Protein AF-A0A1I0WCP1-F1 (afdb_monomer_lite)

pLDDT: mean 73.36, std 27.16, range [32.97, 98.06]

Secondary structure (DSSP, 8-state):
------------------------SS-------------------HHHHHHHHHHHHHHHHHHHHHHHHHHHHTT-HHHHHHHHHHHHHHHHHHHHHHHHHHHH-

Foldseek 3Di:
DDDDDDDDDDDDDDDDDPPDPDDDDDDDPPPPPPCPPPCPPPPQDPLRVLVVVLVVLVVVLVVLLVVLVVCVVVVNPVVSVVSPVVSVVSVVVSVVSVVVNVVVD

Sequence (105 aa):
MCDEENTVGCNHDIEENCASCSDGDGKGGCTHSHLHSNTGGLELTLEQYLQLTYKQNQMIAAKLEKYSDDLTKAGKADVAVHLKNSIMEFEKGNMWLGVALSMLN

Organism: NCBI:txid1120918

Radius of gyration: 22.68 Å; chains: 1; bounding box: 38×58×36 Å

Structure (mmCIF, N/CA/C/O backbone):
data_AF-A0A1I0WCP1-F1
#
_entry.id   AF-A0A1I0WCP1-F1
#
loop_
_atom_site.group_PDB
_atom_site.id
_atom_site.type_symbol
_atom_site.label_atom_id
_atom_site.label_alt_id
_atom_site.label_comp_id
_atom_site.label_asym_id
_atom_site.label_entity_id
_atom_site.label_seq_id
_atom_site.pdbx_PDB_ins_code
_atom_site.Cartn_x
_atom_site.Cartn_y
_atom_site.Cartn_z
_atom_site.occupancy
_atom_site.B_iso_or_equiv
_atom_site.auth_seq_id
_atom_site.auth_comp_id
_atom_site.auth_asym_id
_atom_site.auth_atom_id
_atom_site.pdbx_PDB_model_num
ATOM 1 N N . MET A 1 1 ? 8.820 45.995 8.007 1.00 36.62 1 MET A N 1
ATOM 2 C CA . MET A 1 1 ? 8.341 45.394 9.264 1.00 36.62 1 MET A CA 1
ATOM 3 C C . MET A 1 1 ? 6.836 45.367 9.169 1.00 36.62 1 MET A C 1
ATOM 5 O O . MET A 1 1 ? 6.230 46.428 9.201 1.00 36.62 1 MET A O 1
ATOM 9 N N . CYS A 1 2 ? 6.282 44.189 8.911 1.00 34.03 2 CYS A N 1
ATOM 10 C CA . CYS A 1 2 ? 4.855 43.933 9.035 1.00 34.03 2 CYS A CA 1
ATOM 11 C C . CYS A 1 2 ? 4.762 42.736 9.976 1.00 34.03 2 CYS A C 1
ATOM 13 O O . CYS A 1 2 ? 5.120 41.627 9.580 1.00 34.03 2 CYS A O 1
ATOM 15 N N . ASP A 1 3 ? 4.410 43.027 11.222 1.00 32.97 3 ASP A N 1
ATOM 16 C CA . ASP A 1 3 ? 4.124 42.052 12.263 1.00 32.97 3 ASP A CA 1
ATOM 17 C C . ASP A 1 3 ? 2.652 41.613 12.198 1.00 32.97 3 ASP A C 1
ATOM 19 O O . ASP A 1 3 ? 1.782 42.385 11.798 1.00 32.97 3 ASP A O 1
ATOM 23 N N . GLU A 1 4 ? 2.475 40.349 12.583 1.00 41.25 4 GLU A N 1
ATOM 24 C CA . GLU A 1 4 ? 1.351 39.664 13.240 1.00 41.25 4 GLU A CA 1
ATOM 25 C C . GLU A 1 4 ? -0.120 39.836 12.796 1.00 41.25 4 GLU A C 1
ATOM 27 O O . GLU A 1 4 ? -0.711 40.908 12.812 1.00 41.25 4 GLU A O 1
ATOM 32 N N . GLU A 1 5 ? -0.697 38.652 12.534 1.00 42.28 5 GLU A N 1
ATOM 33 C CA . GLU A 1 5 ? -2.055 38.182 12.846 1.00 42.28 5 GLU A CA 1
ATOM 34 C C . GLU A 1 5 ? -3.269 38.982 12.340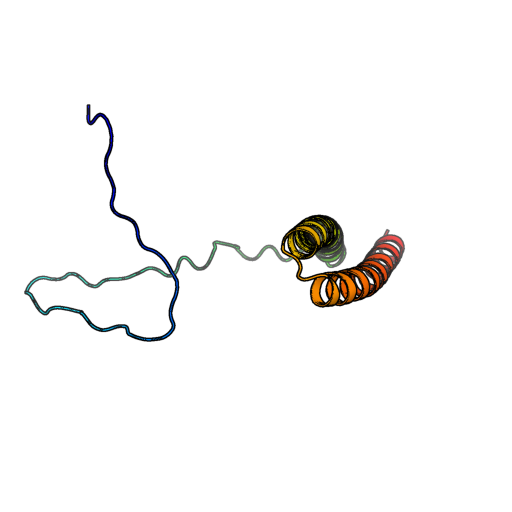 1.00 42.28 5 GLU A C 1
ATOM 36 O O . GLU A 1 5 ? -3.610 40.042 12.850 1.00 42.28 5 GLU A O 1
ATOM 41 N N . ASN A 1 6 ? -4.028 38.385 11.408 1.00 35.94 6 ASN A N 1
ATOM 42 C CA . ASN A 1 6 ? -5.378 37.854 11.673 1.00 35.94 6 ASN A CA 1
ATOM 43 C C . ASN A 1 6 ? -6.100 37.507 10.348 1.00 35.94 6 ASN A C 1
ATOM 45 O O . ASN A 1 6 ? -6.338 38.363 9.502 1.00 35.94 6 ASN A O 1
ATOM 49 N N . THR A 1 7 ? -6.457 36.226 10.212 1.00 44.97 7 THR A N 1
ATOM 50 C CA . THR A 1 7 ? -7.626 35.671 9.494 1.00 44.97 7 THR A CA 1
ATOM 51 C C . THR A 1 7 ? -8.048 36.255 8.138 1.00 44.97 7 THR A C 1
ATOM 53 O O . THR A 1 7 ? -8.767 37.246 8.100 1.00 44.97 7 THR A O 1
ATOM 56 N N . VAL A 1 8 ? -7.845 35.494 7.055 1.00 41.06 8 VAL A N 1
ATOM 57 C CA . VAL A 1 8 ? -8.920 35.202 6.082 1.00 41.06 8 VAL A CA 1
ATOM 58 C C . VAL A 1 8 ? -8.721 33.769 5.592 1.00 41.06 8 VAL A C 1
ATOM 60 O O . VAL A 1 8 ? -7.737 33.452 4.928 1.00 41.06 8 VAL A O 1
ATOM 63 N N . GLY A 1 9 ? -9.636 32.887 5.988 1.00 46.72 9 GLY A N 1
ATOM 64 C CA . GLY A 1 9 ? -9.707 31.527 5.474 1.00 46.72 9 GLY A CA 1
ATOM 65 C C . GLY A 1 9 ? -10.249 31.481 4.050 1.00 46.72 9 GLY A C 1
ATOM 66 O O . GLY A 1 9 ? -10.999 32.362 3.648 1.00 46.72 9 GLY A O 1
ATOM 67 N N . CYS A 1 10 ? -9.952 30.390 3.349 1.00 34.00 10 CYS A N 1
ATOM 68 C CA . CYS A 1 10 ? -10.867 29.827 2.365 1.00 34.00 10 CYS A CA 1
ATOM 69 C C . CYS A 1 10 ? -10.951 28.322 2.622 1.00 34.00 10 CYS A C 1
ATOM 71 O O . CYS A 1 10 ? -10.001 27.570 2.411 1.00 34.00 10 CYS A O 1
ATOM 73 N N . ASN A 1 11 ? -12.102 27.942 3.167 1.00 36.28 11 ASN A N 1
ATOM 74 C CA . ASN A 1 11 ? -12.595 26.584 3.305 1.00 36.28 11 ASN A CA 1
ATOM 75 C C . ASN A 1 11 ? -12.875 26.044 1.894 1.00 36.28 11 ASN A C 1
ATOM 77 O O . ASN A 1 11 ? -13.562 26.723 1.135 1.00 36.28 11 ASN A O 1
ATOM 81 N N . HIS A 1 12 ? -12.365 24.869 1.530 1.00 37.47 12 HIS A N 1
ATOM 82 C CA . HIS A 1 12 ? -12.730 24.211 0.271 1.00 37.47 12 HIS A CA 1
ATOM 83 C C . HIS A 1 12 ? -13.554 22.964 0.578 1.00 37.47 12 HIS A C 1
ATOM 85 O O . HIS A 1 12 ? -13.078 21.841 0.449 1.00 37.47 12 HIS A O 1
A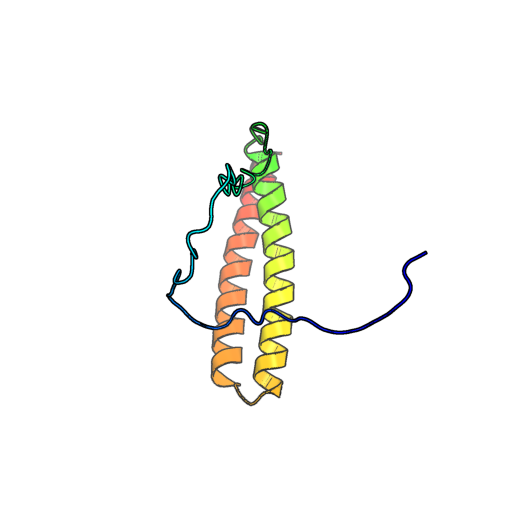TOM 91 N N . ASP A 1 13 ? -14.799 23.203 0.972 1.00 39.34 13 ASP A N 1
ATOM 92 C CA . ASP A 1 13 ? -15.885 22.272 0.707 1.00 39.34 13 ASP A CA 1
ATOM 93 C C . ASP A 1 13 ? -16.752 22.909 -0.386 1.00 39.34 13 ASP A C 1
ATOM 95 O O . ASP A 1 13 ? -16.951 24.123 -0.363 1.00 39.34 13 ASP A O 1
ATOM 99 N N . ILE A 1 14 ? -17.332 22.068 -1.247 1.00 36.66 14 ILE A N 1
ATOM 100 C CA . ILE A 1 14 ? -18.481 22.327 -2.136 1.00 36.66 14 ILE A CA 1
ATOM 101 C C . ILE A 1 14 ? -18.134 22.504 -3.629 1.00 36.66 14 ILE A C 1
ATOM 103 O O . ILE A 1 14 ? -17.360 23.362 -4.047 1.00 36.66 14 ILE A O 1
ATOM 107 N N . GLU A 1 15 ? -18.746 21.604 -4.406 1.00 40.94 15 GLU A N 1
ATOM 108 C CA . GLU A 1 15 ? -18.947 21.612 -5.855 1.00 40.94 15 GLU A CA 1
ATOM 109 C C . GLU A 1 15 ? -19.375 22.982 -6.407 1.00 4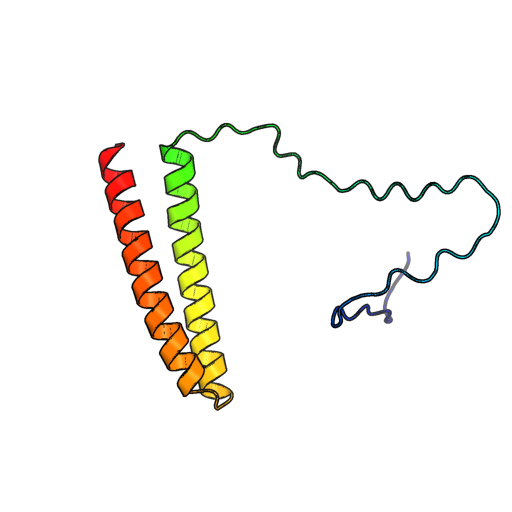0.94 15 GLU A C 1
ATOM 111 O O . GLU A 1 15 ? -20.027 23.751 -5.718 1.00 40.94 15 GLU A O 1
ATOM 116 N N . GLU A 1 16 ? -19.050 23.222 -7.681 1.00 48.41 16 GLU A N 1
ATOM 117 C CA . GLU A 1 16 ? -19.681 24.195 -8.589 1.00 48.41 16 GLU A CA 1
ATOM 118 C C . GLU A 1 16 ? -20.000 25.599 -8.038 1.00 48.41 16 GLU A C 1
ATOM 120 O O . GLU A 1 16 ? -20.991 25.779 -7.344 1.00 48.41 16 GLU A O 1
ATOM 125 N N . ASN A 1 17 ? -19.238 26.622 -8.463 1.00 38.03 17 ASN A N 1
ATOM 126 C CA . ASN A 1 17 ? -19.765 27.872 -9.052 1.00 38.03 17 ASN A CA 1
ATOM 127 C C . ASN A 1 17 ? -18.622 28.894 -9.265 1.00 38.03 17 ASN A C 1
ATOM 129 O O . ASN A 1 17 ? -18.283 29.670 -8.371 1.00 38.03 17 ASN A O 1
ATOM 133 N N . CYS A 1 18 ? -18.031 28.946 -10.463 1.00 44.25 18 CYS A N 1
ATOM 134 C CA . CYS A 1 18 ? -17.229 30.104 -10.878 1.00 44.25 18 CYS A CA 1
ATOM 135 C C . CYS A 1 18 ? -18.170 31.273 -11.212 1.00 44.25 18 CYS A C 1
ATOM 137 O O . CYS A 1 18 ? -18.436 31.543 -12.380 1.00 44.25 18 CYS A O 1
ATOM 139 N N . ALA A 1 19 ? -18.674 31.970 -10.196 1.00 43.88 19 ALA A N 1
ATOM 140 C CA . ALA A 1 19 ? -19.494 33.163 -10.378 1.00 43.88 19 ALA A CA 1
ATOM 141 C C . ALA A 1 19 ? -18.984 34.321 -9.522 1.00 43.88 19 ALA A C 1
ATOM 143 O O . ALA A 1 19 ? -19.506 34.566 -8.442 1.00 43.88 19 ALA A O 1
ATOM 144 N N . SER A 1 20 ? -17.985 35.040 -10.045 1.00 39.75 20 SER A N 1
ATOM 145 C CA . SER A 1 20 ? -17.854 36.500 -9.899 1.00 39.75 20 SER A CA 1
ATOM 146 C C . SER A 1 20 ? -16.549 36.988 -10.537 1.00 39.75 20 SER A C 1
ATOM 148 O O . SER A 1 20 ? -15.568 37.262 -9.847 1.00 39.75 20 SER A O 1
ATOM 150 N N . CYS A 1 21 ? -16.538 37.119 -11.864 1.00 35.06 21 CYS A N 1
ATOM 151 C CA . CYS A 1 21 ? -15.645 38.068 -12.523 1.00 35.06 21 CYS A CA 1
ATOM 152 C C . CYS A 1 21 ? -16.431 39.377 -12.634 1.00 35.06 21 CYS A C 1
ATOM 154 O O . CYS A 1 21 ? -17.292 39.499 -13.500 1.00 35.06 21 CYS A O 1
ATOM 156 N N . SER A 1 22 ? -16.209 40.310 -11.709 1.00 37.44 22 SER A N 1
ATOM 157 C CA . SER A 1 22 ? -16.748 41.664 -11.841 1.00 37.44 22 SER A CA 1
ATOM 158 C C . SER A 1 22 ? -15.914 42.432 -12.863 1.00 37.44 22 SER A C 1
ATOM 160 O O . SER A 1 22 ? -14.704 42.582 -12.694 1.00 37.44 22 SER A O 1
ATOM 162 N N . ASP A 1 23 ? -16.585 42.895 -13.915 1.00 41.81 23 ASP A N 1
ATOM 163 C CA . ASP A 1 23 ? -16.062 43.788 -14.944 1.00 41.81 23 ASP A CA 1
ATOM 164 C C . ASP A 1 23 ? -15.599 45.123 -14.341 1.00 41.81 23 ASP A C 1
ATOM 166 O O . ASP A 1 23 ? -16.333 45.778 -13.599 1.00 41.81 23 ASP A O 1
ATOM 170 N N . GLY A 1 24 ? -14.381 45.544 -14.683 1.00 33.75 24 GLY A N 1
ATOM 171 C CA . GLY A 1 24 ? -13.825 46.821 -14.247 1.00 33.75 24 GLY A CA 1
ATOM 172 C C . GLY A 1 24 ? -12.448 47.081 -14.844 1.00 33.75 24 GLY A C 1
ATOM 173 O O . GLY A 1 24 ? -11.436 46.737 -14.248 1.00 33.75 24 GLY A O 1
ATOM 174 N N . ASP A 1 25 ? -12.455 47.638 -16.052 1.00 41.69 25 ASP A N 1
ATOM 175 C CA . ASP A 1 25 ? -11.404 48.407 -16.727 1.00 41.69 25 ASP A CA 1
ATOM 176 C C . ASP A 1 25 ? -9.936 48.210 -16.304 1.00 41.69 25 ASP A C 1
ATOM 178 O O . ASP A 1 25 ? -9.448 48.765 -15.322 1.00 41.69 25 ASP A O 1
ATOM 182 N N . GLY A 1 26 ? -9.180 47.556 -17.193 1.00 34.78 26 GLY A N 1
ATOM 183 C CA . GLY A 1 26 ? -7.731 47.741 -17.281 1.00 34.78 26 GLY A CA 1
ATOM 184 C C . GLY A 1 26 ? -6.921 46.453 -17.231 1.00 34.78 26 GLY A C 1
ATOM 185 O O . GLY A 1 26 ? -6.343 46.122 -16.208 1.00 34.78 26 GLY A O 1
ATOM 186 N N . LYS A 1 27 ? -6.799 45.770 -18.379 1.00 44.97 27 LYS A N 1
ATOM 187 C CA . LYS A 1 27 ? -5.643 44.910 -18.726 1.00 44.97 27 LYS A CA 1
ATOM 188 C C . LYS A 1 27 ? -5.179 43.945 -17.612 1.00 44.97 27 LYS A C 1
ATOM 190 O O . LYS A 1 27 ? -3.985 43.763 -17.415 1.00 44.97 27 LYS A O 1
ATOM 195 N N . GLY A 1 28 ? -6.106 43.292 -16.923 1.00 35.31 28 GLY A N 1
ATOM 196 C CA . GLY A 1 28 ? -5.814 42.231 -15.961 1.00 35.31 28 GLY A CA 1
ATOM 197 C C . GLY A 1 28 ? -6.241 40.888 -16.525 1.00 35.31 28 GLY A C 1
ATOM 198 O O . GLY A 1 28 ? -7.231 40.323 -16.080 1.00 35.31 28 GLY A O 1
ATOM 199 N N . GLY A 1 29 ? -5.539 40.387 -17.545 1.00 38.50 29 GLY A N 1
ATOM 200 C CA . GLY A 1 29 ? -5.682 38.981 -17.897 1.00 38.50 29 GLY A CA 1
ATOM 201 C C . GLY A 1 29 ? -5.242 38.176 -16.683 1.00 38.50 29 GLY A C 1
ATOM 202 O O . GLY A 1 29 ? -4.049 38.131 -16.392 1.00 38.50 29 GLY A O 1
ATOM 203 N N . CYS A 1 30 ? -6.186 37.576 -15.960 1.00 41.19 30 CYS A N 1
ATOM 204 C CA . CYS A 1 30 ? -5.891 36.533 -14.993 1.00 41.19 30 CYS A CA 1
ATOM 205 C C . CYS A 1 30 ? -5.366 35.319 -15.763 1.00 41.19 30 CYS A C 1
ATOM 207 O O . CYS A 1 30 ? -6.056 34.324 -15.969 1.00 41.19 30 CYS A O 1
ATOM 209 N N . THR A 1 31 ? -4.120 35.408 -16.224 1.00 42.81 31 THR A N 1
ATOM 210 C CA . THR A 1 31 ? -3.321 34.244 -16.560 1.00 42.81 31 THR A CA 1
ATOM 211 C C . THR A 1 31 ? -3.010 33.576 -15.232 1.00 42.81 31 THR A C 1
ATOM 213 O O . THR A 1 31 ? -1.935 33.762 -14.658 1.00 42.81 31 THR A O 1
ATOM 216 N N . HIS A 1 32 ? -3.968 32.821 -14.697 1.00 44.16 32 HIS A N 1
ATOM 217 C CA . HIS A 1 32 ? -3.623 31.746 -13.788 1.00 44.16 32 HIS A CA 1
ATOM 218 C C . HIS A 1 32 ? -2.821 30.781 -14.652 1.00 44.16 32 HIS A C 1
ATOM 220 O O . HIS A 1 32 ? -3.370 29.973 -15.397 1.00 44.16 32 HIS A O 1
ATOM 226 N N . SER A 1 33 ? -1.502 30.970 -14.654 1.00 39.53 33 SER A N 1
ATOM 227 C CA . SER A 1 33 ? -0.589 29.967 -15.157 1.00 39.53 33 SER A CA 1
ATOM 228 C C . SER A 1 33 ? -0.906 28.732 -14.331 1.00 39.53 33 SER A C 1
ATOM 230 O O . SER A 1 33 ? -0.585 28.680 -13.141 1.00 39.53 33 SER A O 1
ATOM 232 N N . HIS A 1 34 ? -1.620 27.771 -14.919 1.00 41.56 34 HIS A N 1
ATOM 233 C CA . HIS A 1 34 ? -1.541 26.417 -14.421 1.00 41.56 34 HIS A CA 1
ATOM 234 C C . HIS A 1 34 ? -0.061 26.105 -14.514 1.00 41.56 34 HIS A C 1
ATOM 236 O O . HIS A 1 34 ? 0.489 25.978 -15.609 1.00 41.56 34 HIS A O 1
ATOM 242 N N . LEU A 1 35 ? 0.598 26.105 -13.357 1.00 36.50 35 LEU A N 1
ATOM 243 C CA . LEU A 1 35 ? 1.931 25.576 -13.219 1.00 36.50 35 LEU A CA 1
ATOM 244 C C . LEU A 1 35 ? 1.792 24.112 -13.645 1.00 36.50 35 LEU A C 1
ATOM 246 O O . LEU A 1 35 ? 1.458 23.242 -12.843 1.00 36.50 35 LEU A O 1
ATOM 250 N N . HIS A 1 36 ? 1.957 23.844 -14.940 1.00 45.16 36 HIS A N 1
ATOM 251 C CA . HIS A 1 36 ? 2.318 22.529 -15.410 1.00 45.16 36 HIS A CA 1
ATOM 252 C C . HIS A 1 36 ? 3.630 22.279 -14.698 1.00 45.16 36 HIS A C 1
ATOM 254 O O . HIS A 1 36 ? 4.638 22.918 -15.002 1.00 45.16 36 HIS A O 1
ATOM 260 N N . SER A 1 37 ? 3.547 21.482 -13.632 1.00 39.88 37 SER A N 1
ATOM 261 C CA . SER A 1 37 ? 4.687 21.086 -12.829 1.00 39.88 37 SER A CA 1
ATOM 262 C C . SER A 1 37 ? 5.831 20.803 -13.786 1.00 39.88 37 SER A C 1
ATOM 264 O O . SER A 1 37 ? 5.664 20.011 -14.719 1.00 39.88 37 SER A O 1
ATOM 266 N N . ASN A 1 38 ? 6.937 21.519 -13.584 1.00 42.19 38 ASN A N 1
ATOM 267 C CA . ASN A 1 38 ? 8.190 21.436 -14.325 1.00 42.19 38 ASN A CA 1
ATOM 268 C C . ASN A 1 38 ? 8.830 20.049 -14.111 1.00 42.19 38 ASN A C 1
ATOM 270 O O . ASN A 1 38 ? 9.966 19.912 -13.673 1.00 42.19 38 ASN A O 1
ATOM 274 N N . THR A 1 39 ? 8.100 18.990 -14.439 1.00 51.03 39 THR A N 1
ATOM 275 C CA . THR A 1 39 ? 8.671 17.734 -14.885 1.00 51.03 39 THR A CA 1
ATOM 276 C C . THR A 1 39 ? 9.156 18.004 -16.301 1.00 51.03 39 THR A C 1
ATOM 278 O O . THR A 1 39 ? 8.547 17.597 -17.283 1.00 51.03 39 THR A O 1
ATOM 281 N N . GLY A 1 40 ? 10.257 18.758 -16.421 1.00 41.00 40 GLY A N 1
ATOM 282 C CA . GLY A 1 40 ? 11.120 18.582 -17.582 1.00 41.00 40 GLY A CA 1
ATOM 283 C C . GLY A 1 40 ? 11.327 17.079 -17.685 1.00 41.00 40 GLY A C 1
ATOM 284 O O . GLY A 1 40 ? 11.771 16.495 -16.700 1.00 41.00 40 GLY A O 1
ATOM 285 N N . GLY A 1 41 ? 10.819 16.478 -18.766 1.00 51.88 41 GLY A N 1
ATOM 286 C CA . GLY A 1 41 ? 10.519 15.052 -18.861 1.00 51.88 41 GLY A CA 1
ATOM 287 C C . GLY A 1 41 ? 11.662 14.198 -18.340 1.00 51.88 41 GLY A C 1
ATOM 288 O O . GLY A 1 41 ? 12.602 13.901 -19.070 1.00 51.88 41 GLY A O 1
ATOM 289 N N . LEU A 1 42 ? 11.593 13.827 -17.062 1.00 55.34 42 LEU A N 1
ATOM 290 C CA . LEU A 1 42 ? 12.446 12.794 -16.522 1.00 55.34 42 LEU A CA 1
ATOM 291 C C . LEU A 1 42 ? 11.817 11.513 -17.034 1.00 55.34 42 LEU A C 1
ATOM 293 O O . LEU A 1 42 ? 10.844 11.009 -16.473 1.00 55.34 42 LEU A O 1
ATOM 297 N N . GLU A 1 43 ? 12.331 11.045 -18.162 1.00 77.31 43 GLU A N 1
ATOM 298 C CA . GLU A 1 43 ? 12.098 9.686 -18.607 1.00 77.31 43 GLU A CA 1
ATOM 299 C C . GLU A 1 43 ? 12.767 8.778 -17.571 1.00 77.31 43 GLU A C 1
ATOM 301 O O . GLU A 1 43 ? 13.969 8.521 -17.606 1.00 77.31 43 GLU A O 1
ATOM 306 N N . LEU A 1 44 ? 11.995 8.406 -16.548 1.00 84.06 44 LEU A N 1
ATOM 307 C CA . LEU A 1 44 ? 12.425 7.429 -15.562 1.00 84.06 44 LEU A CA 1
ATOM 308 C C . LEU A 1 44 ? 12.633 6.108 -16.293 1.00 84.06 44 LEU A C 1
ATOM 310 O O . LEU A 1 44 ? 11.775 5.679 -17.069 1.00 84.06 44 LEU A O 1
ATOM 314 N N . THR A 1 45 ? 13.742 5.428 -16.009 1.00 90.94 45 THR A N 1
ATOM 315 C CA . THR A 1 45 ? 13.861 4.028 -16.419 1.00 90.94 45 THR A CA 1
ATOM 316 C C . THR A 1 45 ? 12.743 3.217 -15.759 1.00 90.94 45 THR A C 1
ATOM 318 O O . THR A 1 45 ? 12.224 3.594 -14.703 1.00 90.94 45 THR A O 1
ATOM 321 N N . LEU A 1 46 ? 12.373 2.077 -16.349 1.00 89.25 46 LEU A N 1
ATOM 322 C CA . LEU A 1 46 ? 11.374 1.185 -15.751 1.00 89.25 46 LEU A CA 1
ATOM 323 C C . LEU A 1 46 ? 11.733 0.825 -14.298 1.00 89.25 46 LEU A C 1
ATOM 325 O O . LEU A 1 46 ? 10.865 0.819 -13.429 1.00 89.25 46 LEU A O 1
ATOM 329 N N . GLU A 1 47 ? 13.017 0.588 -14.027 1.00 92.12 47 GLU A N 1
ATOM 330 C CA . GLU A 1 47 ? 13.536 0.324 -12.684 1.00 92.12 47 GLU A CA 1
ATOM 331 C C . GLU A 1 47 ? 13.286 1.508 -11.736 1.00 92.12 47 GLU A C 1
ATOM 333 O O . GLU A 1 47 ? 12.712 1.330 -10.663 1.00 92.12 47 GLU A O 1
ATOM 338 N N . GLN A 1 48 ? 13.647 2.730 -12.140 1.00 92.75 48 GLN A N 1
ATOM 339 C CA . GLN A 1 48 ? 13.439 3.935 -11.330 1.00 92.75 48 GLN A CA 1
ATOM 340 C C . GLN A 1 48 ? 11.954 4.196 -11.062 1.00 92.75 48 GLN A C 1
ATOM 342 O O . GLN A 1 48 ? 11.582 4.556 -9.941 1.00 92.75 48 GLN A O 1
ATOM 347 N N . TYR A 1 49 ? 11.102 3.988 -12.069 1.00 92.12 49 TYR A N 1
ATOM 348 C CA . TYR A 1 49 ? 9.655 4.100 -11.926 1.00 92.12 49 TYR A CA 1
ATOM 349 C C . TYR A 1 49 ? 9.127 3.097 -10.896 1.00 92.12 49 TYR A C 1
ATOM 351 O O . TYR A 1 49 ? 8.480 3.492 -9.928 1.00 92.12 49 TYR A O 1
ATOM 359 N N . LEU A 1 50 ? 9.476 1.815 -11.035 1.00 93.12 50 LEU A N 1
ATOM 360 C CA . LEU A 1 50 ? 9.042 0.774 -10.105 1.00 93.12 50 LEU A CA 1
ATOM 361 C C . LEU A 1 50 ? 9.564 1.013 -8.681 1.00 93.12 50 LEU A C 1
ATOM 363 O O . LEU A 1 50 ? 8.815 0.821 -7.725 1.00 93.12 50 LEU A O 1
ATOM 367 N N . GLN A 1 51 ? 10.808 1.479 -8.515 1.00 94.44 51 GLN A N 1
ATOM 368 C CA . GLN A 1 51 ? 11.376 1.797 -7.199 1.00 94.44 51 GLN A CA 1
ATOM 369 C C . GLN A 1 51 ? 10.615 2.938 -6.525 1.00 94.44 51 GLN A C 1
ATOM 371 O O . GLN A 1 51 ? 10.337 2.881 -5.322 1.00 94.44 51 GLN A O 1
ATOM 376 N N . LEU A 1 52 ? 10.277 3.978 -7.293 1.00 95.12 52 LEU A N 1
ATOM 377 C CA . LEU A 1 52 ? 9.495 5.105 -6.804 1.00 95.12 52 LEU A CA 1
ATOM 378 C C . LEU A 1 52 ? 8.090 4.652 -6.400 1.00 95.12 52 LEU A C 1
ATOM 380 O O . LEU A 1 52 ? 7.671 4.924 -5.274 1.00 95.12 52 LEU A O 1
ATOM 384 N N . THR A 1 53 ? 7.397 3.917 -7.272 1.00 94.44 53 THR A N 1
ATOM 385 C CA . THR A 1 53 ? 6.049 3.404 -7.005 1.00 94.44 53 THR A CA 1
ATOM 386 C C . THR A 1 53 ? 6.032 2.485 -5.786 1.00 94.44 53 THR A C 1
ATOM 388 O O . THR A 1 53 ? 5.194 2.664 -4.904 1.00 94.44 53 THR A O 1
ATOM 391 N N . TYR A 1 54 ? 6.989 1.561 -5.670 1.00 95.44 54 TYR A N 1
ATOM 392 C CA . TYR A 1 54 ? 7.079 0.641 -4.536 1.00 95.44 54 TYR A CA 1
ATOM 393 C C . TYR A 1 54 ? 7.191 1.383 -3.196 1.00 95.44 54 TYR A C 1
ATOM 395 O O . TYR A 1 54 ? 6.444 1.097 -2.256 1.00 95.44 54 TYR A O 1
ATOM 403 N N . LYS A 1 55 ? 8.072 2.392 -3.120 1.00 95.12 55 LYS A N 1
ATOM 404 C CA . LYS A 1 55 ? 8.250 3.228 -1.919 1.00 95.12 55 LYS A CA 1
ATOM 405 C C . LYS A 1 55 ? 7.026 4.095 -1.625 1.00 95.12 55 LYS A C 1
ATOM 407 O O . LYS A 1 55 ? 6.635 4.239 -0.468 1.00 95.12 55 LYS A O 1
ATOM 412 N N . GLN A 1 56 ? 6.415 4.683 -2.653 1.00 95.56 56 GLN A N 1
ATOM 413 C CA . GLN A 1 56 ? 5.204 5.491 -2.493 1.00 95.56 56 GLN A CA 1
ATOM 414 C C . GLN A 1 56 ? 4.052 4.657 -1.936 1.00 95.56 56 GLN A C 1
ATOM 416 O O . GLN A 1 56 ? 3.404 5.081 -0.980 1.00 95.56 56 GLN A O 1
ATOM 421 N N . ASN A 1 57 ? 3.858 3.452 -2.463 1.00 96.69 57 ASN A N 1
ATOM 422 C CA . ASN A 1 57 ? 2.828 2.537 -1.995 1.00 96.69 57 ASN A CA 1
ATOM 423 C C . ASN A 1 57 ? 3.030 2.145 -0.526 1.00 96.69 57 ASN A C 1
ATOM 425 O O . ASN A 1 57 ? 2.069 2.180 0.235 1.00 96.69 57 ASN A O 1
ATOM 429 N N . GLN A 1 58 ? 4.264 1.877 -0.081 1.00 96.44 58 GLN A N 1
ATOM 430 C CA . GLN A 1 58 ? 4.544 1.610 1.341 1.00 96.44 58 GLN A CA 1
ATOM 431 C C . GLN A 1 58 ? 4.107 2.772 2.249 1.00 96.44 58 GLN A C 1
ATOM 433 O O . GLN A 1 58 ? 3.469 2.563 3.279 1.00 96.44 58 GLN A O 1
ATOM 438 N N . MET A 1 59 ? 4.403 4.015 1.856 1.00 95.94 59 MET A N 1
ATOM 439 C CA . MET A 1 59 ? 3.983 5.190 2.627 1.00 95.94 59 MET A CA 1
ATOM 440 C C . MET A 1 59 ? 2.464 5.397 2.606 1.00 95.94 59 MET A C 1
ATOM 442 O O . MET A 1 59 ? 1.893 5.849 3.599 1.00 95.94 59 MET A O 1
ATOM 446 N N . ILE A 1 60 ? 1.812 5.112 1.476 1.00 95.75 60 ILE A N 1
ATOM 447 C CA . ILE A 1 60 ? 0.357 5.215 1.336 1.00 95.75 60 ILE A CA 1
ATOM 448 C C . ILE A 1 60 ? -0.330 4.187 2.236 1.00 95.75 60 ILE A C 1
ATOM 450 O O . ILE A 1 60 ? -1.228 4.572 2.981 1.00 95.75 60 ILE A O 1
ATOM 454 N N . ALA A 1 61 ? 0.128 2.932 2.238 1.00 97.38 61 ALA A N 1
ATOM 455 C CA . ALA A 1 61 ? -0.407 1.881 3.103 1.00 97.38 61 ALA A CA 1
ATOM 456 C C . ALA A 1 61 ? -0.360 2.302 4.582 1.00 97.38 61 ALA A C 1
ATOM 458 O O . ALA A 1 61 ? -1.403 2.367 5.226 1.00 97.38 61 ALA A O 1
ATOM 459 N N . ALA A 1 62 ? 0.798 2.754 5.078 1.00 97.25 62 ALA A N 1
ATOM 460 C CA . ALA A 1 62 ? 0.945 3.211 6.465 1.00 97.25 62 ALA A CA 1
ATOM 461 C C . ALA A 1 62 ? 0.018 4.394 6.827 1.00 97.25 62 ALA A C 1
ATOM 463 O O . ALA A 1 62 ? -0.512 4.480 7.938 1.00 97.25 62 ALA A O 1
ATOM 464 N N . LYS A 1 63 ? -0.210 5.328 5.891 1.00 97.75 63 LYS A N 1
ATOM 465 C CA . LYS A 1 63 ? -1.164 6.434 6.097 1.00 97.75 63 LYS A CA 1
ATOM 466 C C . LYS A 1 63 ? -2.608 5.934 6.160 1.00 97.75 63 LYS A C 1
ATOM 468 O O . LYS A 1 63 ? -3.376 6.426 6.986 1.00 97.75 63 LYS A O 1
ATOM 473 N N . LEU A 1 64 ? -2.973 4.980 5.305 1.00 97.88 64 LEU A N 1
ATOM 474 C CA . LEU A 1 64 ? -4.307 4.383 5.283 1.00 97.88 64 LEU A CA 1
ATOM 475 C C . LEU A 1 64 ? -4.570 3.530 6.530 1.00 97.88 64 LEU A C 1
ATOM 477 O O . LEU A 1 64 ? -5.684 3.561 7.046 1.00 97.88 64 LEU A O 1
ATOM 481 N N . GLU A 1 65 ? -3.561 2.842 7.064 1.00 97.44 65 GLU A N 1
ATOM 482 C CA . GLU A 1 65 ? -3.669 2.115 8.335 1.00 97.44 65 GLU A CA 1
ATOM 483 C C . GLU A 1 65 ? -3.991 3.061 9.489 1.00 97.44 65 GLU A C 1
ATOM 485 O O . GLU A 1 65 ? -4.972 2.857 10.207 1.00 97.44 65 GLU A O 1
ATOM 490 N N . LYS A 1 66 ? -3.232 4.158 9.610 1.00 97.88 66 LYS A N 1
ATOM 491 C CA . LYS A 1 66 ? -3.507 5.190 10.615 1.00 97.88 66 LYS A CA 1
ATOM 492 C C . LYS A 1 66 ? -4.922 5.753 10.460 1.00 97.88 66 LYS A C 1
ATOM 494 O O . LYS A 1 66 ? -5.643 5.893 11.445 1.00 97.88 66 LYS A O 1
ATOM 499 N N . TYR A 1 67 ? -5.336 6.037 9.225 1.00 98.00 67 TYR A N 1
ATOM 500 C CA . TYR A 1 67 ? -6.686 6.523 8.951 1.00 98.00 67 TYR A CA 1
ATOM 501 C C . TYR A 1 67 ? -7.763 5.496 9.328 1.00 98.00 67 TYR A C 1
ATOM 503 O O . TYR A 1 67 ? -8.805 5.857 9.873 1.00 98.00 67 TYR A O 1
ATOM 511 N N . SER A 1 68 ? -7.507 4.204 9.116 1.00 98.06 68 SER A N 1
ATOM 512 C CA . SER A 1 68 ? -8.403 3.139 9.561 1.00 98.06 68 SER A CA 1
ATOM 513 C C . SER A 1 68 ? -8.544 3.082 11.082 1.00 98.06 68 SER A C 1
ATOM 515 O O . SER A 1 68 ? -9.635 2.794 11.587 1.00 98.06 68 SER A O 1
ATOM 517 N N . ASP A 1 69 ? -7.471 3.329 11.825 1.00 97.19 69 ASP A N 1
ATOM 518 C CA . ASP A 1 69 ? -7.538 3.378 13.284 1.00 97.19 69 ASP A CA 1
ATOM 519 C C . ASP A 1 69 ? -8.336 4.601 13.756 1.00 97.19 69 ASP A C 1
ATOM 521 O O . ASP A 1 69 ? -9.133 4.499 14.693 1.00 97.19 69 ASP A O 1
ATOM 525 N N . ASP A 1 70 ? -8.201 5.737 13.071 1.00 97.94 70 ASP A N 1
ATOM 526 C CA . ASP A 1 70 ? -8.984 6.942 13.352 1.00 97.94 70 ASP A CA 1
ATOM 527 C C . ASP A 1 70 ? -10.481 6.734 13.050 1.00 97.94 70 ASP A C 1
ATOM 529 O O . ASP A 1 70 ? -11.332 7.126 13.851 1.00 97.94 70 ASP A O 1
ATOM 533 N N . LEU A 1 71 ? -10.823 6.022 11.969 1.00 97.94 71 LEU A N 1
ATOM 534 C CA . LEU A 1 71 ? -12.204 5.609 11.675 1.00 97.94 71 LEU A CA 1
ATOM 535 C C . LEU A 1 71 ? -12.786 4.707 12.771 1.00 97.94 71 LEU A C 1
ATOM 537 O O . LEU A 1 71 ? -13.945 4.872 13.155 1.00 97.94 71 LEU A O 1
ATOM 541 N N . THR A 1 72 ? -11.978 3.793 13.311 1.00 96.75 72 THR A N 1
ATOM 542 C CA . THR A 1 72 ? -12.395 2.918 14.416 1.00 96.75 72 THR A CA 1
ATOM 543 C C . THR A 1 72 ? -12.721 3.741 15.664 1.00 96.75 72 THR A C 1
ATOM 545 O O . THR A 1 72 ? -13.785 3.568 16.258 1.00 96.75 72 THR A O 1
ATOM 548 N N . LYS A 1 73 ? -11.853 4.695 16.027 1.00 97.38 73 LYS A N 1
ATOM 549 C CA . LYS A 1 73 ? -12.067 5.604 17.170 1.00 97.38 73 LYS A CA 1
ATOM 550 C C . LYS A 1 73 ? -13.282 6.512 16.982 1.00 97.38 73 LYS A C 1
ATOM 552 O O . LYS A 1 73 ? -13.950 6.840 17.956 1.00 97.38 73 LYS A O 1
ATOM 557 N N . ALA A 1 74 ? -13.592 6.884 15.742 1.00 97.75 74 ALA A N 1
ATOM 558 C CA . ALA A 1 74 ? -14.770 7.673 15.391 1.00 97.75 74 ALA A CA 1
ATOM 559 C C . ALA A 1 74 ? -16.084 6.861 15.370 1.00 97.75 74 ALA A C 1
ATOM 561 O O . ALA A 1 74 ? -17.117 7.386 14.954 1.00 97.75 74 ALA A O 1
ATOM 562 N N . GLY A 1 75 ? -16.063 5.583 15.769 1.00 97.69 75 GLY A N 1
ATOM 563 C CA . GLY A 1 75 ? -17.244 4.715 15.785 1.00 97.69 75 GLY A CA 1
ATOM 564 C C . GLY A 1 75 ? -17.641 4.161 14.413 1.00 97.69 75 GLY A C 1
ATOM 565 O O . GLY A 1 75 ? -18.712 3.577 14.279 1.00 97.69 75 GLY A O 1
ATOM 566 N N . LYS A 1 76 ? -16.789 4.304 13.389 1.00 98.00 76 LYS A N 1
ATOM 567 C CA . LYS A 1 76 ? -17.015 3.804 12.020 1.00 98.00 76 LYS A CA 1
ATOM 568 C C . LYS A 1 76 ? -16.304 2.465 11.792 1.00 98.00 76 LYS A C 1
ATOM 570 O O . LYS A 1 76 ? -15.542 2.311 10.837 1.00 98.00 76 LYS A O 1
ATOM 575 N N .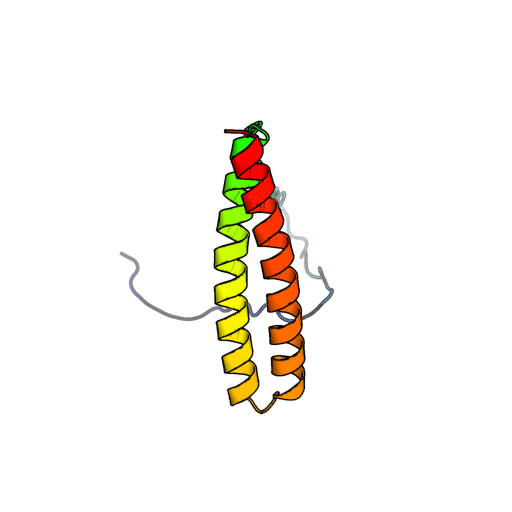 ALA A 1 77 ? -16.531 1.506 12.689 1.00 96.31 77 ALA A N 1
ATOM 576 C CA . ALA A 1 77 ? -15.806 0.233 12.713 1.00 96.31 77 ALA A CA 1
ATOM 577 C C . ALA A 1 77 ? -15.966 -0.582 11.416 1.00 96.31 77 ALA A C 1
ATOM 579 O O . ALA A 1 77 ? -14.975 -1.091 10.901 1.00 96.31 77 ALA A O 1
ATOM 580 N N . ASP A 1 78 ? -17.168 -0.639 10.837 1.00 96.88 78 ASP A N 1
ATOM 581 C CA . ASP A 1 78 ? -17.408 -1.404 9.603 1.00 96.88 78 ASP A CA 1
ATOM 582 C C . ASP A 1 78 ? -16.584 -0.863 8.424 1.00 96.88 78 ASP A C 1
ATOM 584 O O . ASP A 1 78 ? -15.947 -1.618 7.688 1.00 96.88 78 ASP A O 1
ATOM 588 N N . VAL A 1 79 ? -16.516 0.466 8.287 1.00 97.75 79 VAL A N 1
ATOM 589 C CA . VAL A 1 79 ? -15.702 1.129 7.255 1.00 97.75 79 VAL A CA 1
ATOM 590 C C . VAL A 1 79 ? -14.214 0.875 7.497 1.00 97.75 79 VAL A C 1
ATOM 592 O O . VAL A 1 79 ? -13.480 0.601 6.550 1.00 97.75 79 VAL A O 1
ATOM 595 N N . ALA A 1 80 ? -13.767 0.922 8.755 1.00 97.88 80 ALA A N 1
ATOM 596 C CA . ALA A 1 80 ? -12.386 0.615 9.116 1.00 97.88 80 ALA A CA 1
ATOM 597 C C . ALA A 1 80 ? -12.003 -0.831 8.755 1.00 97.88 80 ALA A C 1
ATOM 599 O O . ALA A 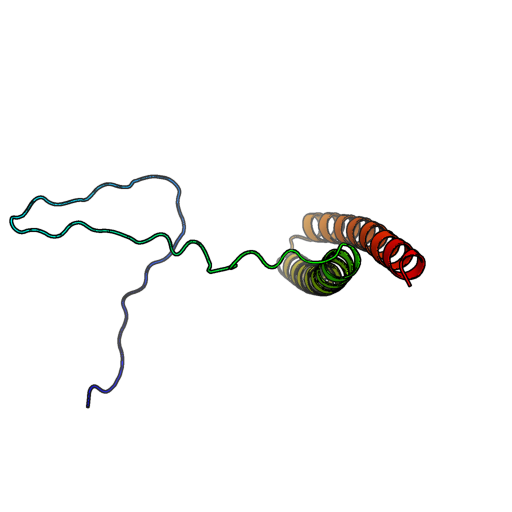1 80 ? -10.932 -1.059 8.199 1.00 97.88 80 ALA A O 1
ATOM 600 N N . VAL A 1 81 ? -12.884 -1.807 8.994 1.00 97.81 81 VAL A N 1
ATOM 601 C CA . VAL A 1 81 ? -12.650 -3.211 8.612 1.00 97.81 81 VAL A CA 1
ATOM 602 C C . VAL A 1 81 ? -12.528 -3.354 7.096 1.00 97.81 81 VAL A C 1
ATOM 604 O O . VAL A 1 81 ? -11.579 -3.973 6.613 1.00 97.81 81 VAL A O 1
ATOM 607 N N . HIS A 1 82 ? -13.440 -2.747 6.333 1.00 98.00 82 HIS A N 1
ATOM 608 C CA . HIS A 1 82 ? -13.345 -2.748 4.873 1.00 98.00 82 HIS A CA 1
ATOM 609 C C . HIS A 1 82 ? -12.051 -2.095 4.380 1.00 98.00 82 HIS A C 1
ATOM 611 O O . HIS A 1 82 ? -11.405 -2.628 3.478 1.00 98.00 82 HIS A O 1
ATOM 617 N N . LEU A 1 83 ? -11.638 -0.984 4.992 1.00 97.88 83 LEU A N 1
ATOM 618 C CA . LEU A 1 83 ? -10.395 -0.309 4.642 1.00 97.88 83 LEU A CA 1
ATOM 619 C C . LEU A 1 83 ? -9.167 -1.178 4.950 1.00 97.88 83 LEU A C 1
ATOM 621 O O . LEU A 1 83 ? -8.317 -1.317 4.076 1.00 97.88 83 LEU A O 1
ATOM 625 N N . LYS A 1 84 ? -9.090 -1.827 6.121 1.00 97.44 84 LYS A N 1
ATOM 626 C CA . LYS A 1 84 ? -7.992 -2.761 6.450 1.00 97.44 84 LYS A CA 1
ATOM 627 C C . LYS A 1 84 ? -7.896 -3.906 5.449 1.00 97.44 84 LYS A C 1
ATOM 629 O O . LYS A 1 84 ? -6.801 -4.228 4.998 1.00 97.44 84 LYS A O 1
ATOM 634 N N . ASN A 1 85 ? -9.030 -4.471 5.039 1.00 97.56 85 ASN A N 1
ATOM 635 C CA . ASN A 1 85 ? -9.047 -5.518 4.019 1.00 97.56 85 ASN A CA 1
ATOM 636 C C . ASN A 1 85 ? -8.516 -5.020 2.668 1.00 97.56 85 ASN A C 1
ATOM 638 O O . ASN A 1 85 ? -7.699 -5.693 2.045 1.00 97.56 85 ASN A O 1
ATOM 642 N N . SER A 1 86 ? -8.915 -3.820 2.247 1.00 98.00 86 SER A N 1
ATOM 643 C CA . SER A 1 86 ? -8.407 -3.204 1.017 1.00 98.00 86 SER A CA 1
ATOM 644 C C . SER A 1 86 ? -6.913 -2.870 1.091 1.00 98.00 86 SER A C 1
ATOM 646 O O . SER A 1 86 ? -6.212 -3.040 0.096 1.00 98.00 86 SER A O 1
ATOM 648 N N . ILE A 1 87 ? -6.407 -2.439 2.254 1.00 97.94 87 ILE A N 1
ATOM 649 C CA . ILE A 1 87 ? -4.970 -2.206 2.474 1.00 97.94 87 ILE A CA 1
ATOM 650 C C . ILE A 1 87 ? -4.193 -3.512 2.296 1.00 97.94 87 ILE A C 1
ATOM 652 O O . ILE A 1 87 ? -3.212 -3.520 1.561 1.00 97.94 87 ILE A O 1
ATOM 656 N N . MET A 1 88 ? -4.667 -4.629 2.861 1.00 97.56 88 MET A N 1
ATOM 657 C CA . MET A 1 88 ? -4.001 -5.926 2.687 1.00 97.56 88 MET A CA 1
ATOM 658 C C . MET A 1 88 ? -3.894 -6.337 1.211 1.00 97.56 88 MET A C 1
ATOM 660 O O . MET A 1 88 ? -2.846 -6.813 0.778 1.00 97.56 88 MET A O 1
ATOM 664 N N . GLU A 1 89 ? -4.952 -6.157 0.415 1.00 98.06 89 GLU A N 1
ATOM 665 C CA . GLU A 1 89 ? -4.901 -6.456 -1.026 1.00 98.06 89 GLU A CA 1
ATOM 666 C C . GLU A 1 89 ? -3.967 -5.503 -1.784 1.00 98.06 89 GLU A C 1
ATOM 668 O O . GLU A 1 89 ? -3.214 -5.925 -2.665 1.00 98.06 89 GLU A O 1
ATOM 673 N N . PHE A 1 90 ? -3.954 -4.225 -1.405 1.00 97.75 90 PHE A N 1
ATOM 674 C CA . PHE A 1 90 ? -3.032 -3.238 -1.956 1.00 97.75 90 PHE A CA 1
ATOM 675 C C . PHE A 1 90 ? -1.565 -3.590 -1.660 1.00 97.75 90 PHE A C 1
ATOM 677 O O . PHE A 1 90 ? -0.724 -3.562 -2.560 1.00 97.75 90 PHE A O 1
ATOM 684 N N . GLU A 1 91 ? -1.249 -3.989 -0.428 1.00 97.44 91 GLU A N 1
ATOM 685 C CA . GLU A 1 91 ? 0.097 -4.402 -0.030 1.00 97.44 91 GLU A CA 1
ATOM 686 C C . GLU A 1 91 ? 0.543 -5.696 -0.717 1.00 97.44 91 GLU A C 1
ATOM 688 O O . GLU A 1 91 ? 1.701 -5.796 -1.127 1.00 97.44 91 GLU A O 1
ATOM 693 N N . LYS A 1 92 ? -0.368 -6.654 -0.942 1.00 97.50 92 LYS A N 1
ATOM 694 C CA . LYS A 1 92 ? -0.090 -7.831 -1.786 1.00 97.50 92 LYS A CA 1
ATOM 695 C C . LYS A 1 92 ? 0.284 -7.421 -3.210 1.00 97.50 92 LYS A C 1
ATOM 697 O O . LYS A 1 92 ? 1.241 -7.955 -3.765 1.00 97.50 92 LYS A O 1
ATOM 702 N N . GLY A 1 93 ? -0.433 -6.464 -3.800 1.00 97.00 93 GLY A N 1
ATOM 703 C CA . GLY A 1 93 ? -0.067 -5.889 -5.098 1.00 97.00 93 GLY A CA 1
ATOM 704 C C . GLY A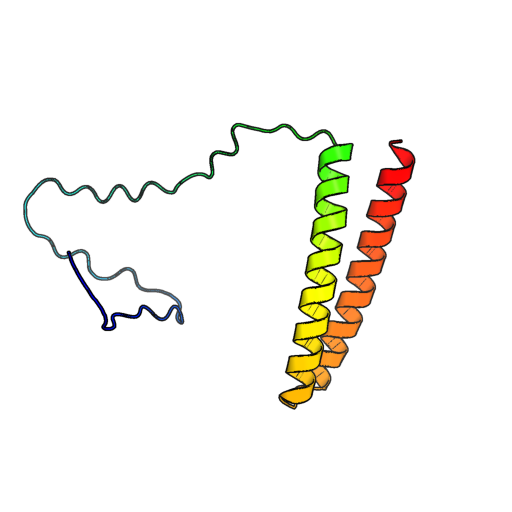 1 93 ? 1.316 -5.233 -5.065 1.00 97.00 93 GLY A C 1
ATOM 705 O O . GLY A 1 93 ? 2.140 -5.458 -5.953 1.00 97.00 93 GLY A O 1
ATOM 706 N N . ASN A 1 94 ? 1.616 -4.488 -3.999 1.00 97.25 94 ASN A N 1
ATOM 707 C CA . ASN A 1 94 ? 2.916 -3.849 -3.830 1.00 97.25 94 ASN A CA 1
ATOM 708 C C . ASN A 1 94 ? 4.065 -4.857 -3.647 1.00 97.25 94 ASN A C 1
ATOM 710 O O . ASN A 1 94 ? 5.173 -4.621 -4.124 1.00 97.25 94 ASN A O 1
ATOM 714 N N . MET A 1 95 ? 3.809 -6.012 -3.029 1.00 97.19 95 MET A N 1
ATOM 715 C CA . MET A 1 95 ? 4.776 -7.110 -2.950 1.00 97.19 95 MET A CA 1
ATOM 716 C C . MET A 1 95 ? 5.189 -7.591 -4.349 1.00 97.19 95 MET A C 1
ATOM 718 O O . MET A 1 95 ? 6.377 -7.795 -4.598 1.00 97.19 95 MET A O 1
ATOM 722 N N . TRP A 1 96 ? 4.242 -7.713 -5.285 1.00 97.00 96 TRP A N 1
ATOM 723 C CA . TRP A 1 96 ? 4.546 -8.095 -6.668 1.00 97.00 96 TRP A CA 1
ATOM 724 C C . TRP A 1 96 ? 5.373 -7.045 -7.412 1.00 97.00 96 TRP A C 1
ATOM 726 O O . TRP A 1 96 ? 6.221 -7.416 -8.222 1.00 97.00 96 TRP A O 1
ATOM 736 N N . LEU A 1 97 ? 5.210 -5.756 -7.095 1.00 95.19 97 LEU A N 1
ATOM 737 C CA . LEU A 1 97 ? 6.119 -4.714 -7.590 1.00 95.19 97 LEU A CA 1
ATOM 738 C C . LEU A 1 97 ? 7.544 -4.911 -7.054 1.00 95.19 97 LEU A C 1
ATOM 740 O O . LEU A 1 97 ? 8.504 -4.765 -7.807 1.00 95.19 97 LEU A O 1
ATOM 744 N N . GLY A 1 98 ? 7.692 -5.310 -5.787 1.00 94.81 98 GLY A N 1
ATOM 745 C CA . GLY A 1 98 ? 8.986 -5.685 -5.207 1.00 94.81 98 GLY A CA 1
ATOM 746 C C . GLY A 1 98 ? 9.630 -6.893 -5.900 1.00 94.81 98 GLY A C 1
ATOM 747 O O . GLY A 1 98 ? 10.830 -6.884 -6.174 1.00 94.81 98 GLY A O 1
ATOM 748 N N . VAL A 1 99 ? 8.832 -7.906 -6.253 1.00 96.19 99 VAL A N 1
ATOM 749 C CA . VAL A 1 99 ? 9.298 -9.055 -7.048 1.00 96.19 99 VAL A CA 1
ATOM 750 C C . VAL A 1 99 ? 9.749 -8.602 -8.437 1.00 96.19 99 VAL A C 1
ATOM 752 O O . VAL A 1 99 ? 10.854 -8.945 -8.850 1.00 96.19 99 VAL A O 1
ATOM 755 N N . ALA A 1 100 ? 8.953 -7.786 -9.132 1.00 94.81 100 ALA A N 1
ATOM 756 C CA . ALA A 1 100 ? 9.320 -7.248 -10.441 1.00 94.81 100 ALA A CA 1
ATOM 757 C C . ALA A 1 100 ? 10.632 -6.446 -10.388 1.00 94.81 100 ALA A C 1
ATOM 759 O O . ALA A 1 100 ? 11.489 -6.619 -11.248 1.00 94.81 100 ALA A O 1
ATOM 760 N N . LEU A 1 101 ? 10.832 -5.638 -9.341 1.00 94.12 101 LEU A N 1
ATOM 761 C CA . LEU A 1 101 ? 12.091 -4.931 -9.098 1.00 94.12 101 LEU A CA 1
ATOM 762 C C . LEU A 1 101 ? 13.282 -5.877 -8.954 1.00 94.12 101 LEU A C 1
ATOM 764 O O . LEU A 1 101 ? 14.325 -5.636 -9.548 1.00 94.12 101 LEU A O 1
ATOM 768 N N . SER A 1 102 ? 13.126 -6.972 -8.207 1.00 94.25 102 SER A N 1
ATOM 769 C CA . SER A 1 102 ? 14.202 -7.958 -8.042 1.00 94.25 102 SER A CA 1
ATOM 770 C C . SER A 1 102 ? 14.583 -8.685 -9.335 1.00 94.25 102 SER A C 1
ATOM 772 O O . SER A 1 102 ? 15.682 -9.216 -9.411 1.00 94.25 102 SER A O 1
ATOM 774 N N . MET A 1 103 ? 13.700 -8.704 -10.342 1.00 94.00 103 MET A N 1
ATOM 775 C CA . MET A 1 103 ? 13.960 -9.315 -11.652 1.00 94.00 103 MET A CA 1
ATOM 776 C C . MET A 1 103 ? 14.666 -8.373 -12.637 1.00 94.00 103 MET A C 1
ATOM 778 O O . MET A 1 103 ? 15.122 -8.832 -13.681 1.00 94.00 103 MET A O 1
ATOM 782 N N . LEU A 1 104 ? 14.714 -7.069 -12.343 1.00 86.69 104 LEU A N 1
ATOM 783 C CA . LEU A 1 104 ? 15.409 -6.067 -13.160 1.00 86.69 104 LEU A CA 1
ATOM 784 C C . LEU A 1 104 ? 16.868 -5.852 -12.732 1.00 86.69 104 LEU A C 1
ATOM 786 O O . LEU A 1 104 ? 17.616 -5.223 -13.479 1.00 86.69 104 LEU A O 1
ATOM 790 N N . ASN A 1 105 ? 17.243 -6.369 -11.558 1.00 62.97 105 ASN A N 1
ATOM 791 C CA . ASN A 1 105 ? 18.582 -6.268 -10.974 1.00 62.97 105 ASN A CA 1
ATOM 792 C C . ASN A 1 105 ? 19.483 -7.448 -11.348 1.00 62.97 105 ASN A C 1
ATOM 794 O O . ASN A 1 105 ? 18.970 -8.586 -11.437 1.00 62.97 105 ASN A O 1
#